Protein AF-A0A453QRQ0-F1 (afdb_monomer)

Organism: Aegilops tauschii subsp. strangulata (NCBI:txid200361)

Nearest PDB structures (foldseek):
  6esi-assembly1_D  TM=5.503E-01  e=6.090E+00  Xenopus laevis

Mean predicted aligned error: 3.95 Å

Structure (mmCIF, N/CA/C/O backbone):
data_AF-A0A453QRQ0-F1
#
_entry.id   AF-A0A453QRQ0-F1
#
loop_
_atom_site.group_PDB
_atom_site.id
_atom_site.type_symbol
_atom_site.label_atom_id
_atom_site.label_alt_id
_atom_site.label_comp_id
_atom_site.label_asym_id
_atom_site.label_entity_id
_atom_site.label_seq_id
_atom_site.pdbx_PDB_ins_code
_atom_site.Cartn_x
_atom_site.Cartn_y
_atom_site.Cartn_z
_atom_site.occupancy
_atom_site.B_iso_or_equiv
_atom_site.auth_seq_id
_atom_site.auth_comp_id
_atom_site.auth_asym_id
_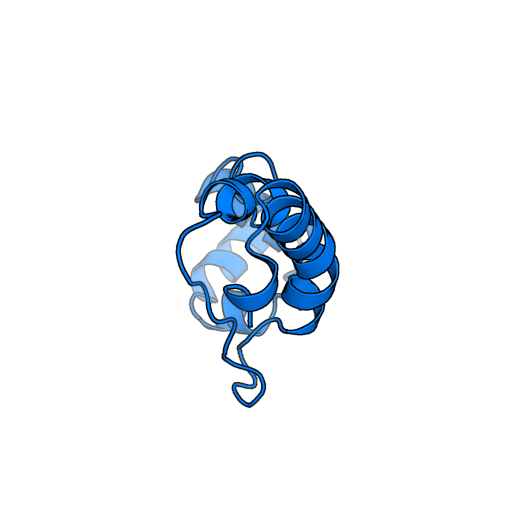atom_site.auth_atom_id
_atom_site.pdbx_PDB_model_num
ATOM 1 N N . MET A 1 1 ? 4.969 -8.686 -3.729 1.00 69.50 1 MET A N 1
ATOM 2 C CA . MET A 1 1 ? 3.840 -8.747 -4.678 1.00 69.50 1 MET A CA 1
ATOM 3 C C . MET A 1 1 ? 3.654 -7.366 -5.300 1.00 69.50 1 MET A C 1
ATOM 5 O O . MET A 1 1 ? 2.985 -6.521 -4.727 1.00 69.50 1 MET A O 1
ATOM 9 N N . TRP A 1 2 ? 4.335 -7.095 -6.413 1.00 85.75 2 TRP A N 1
ATOM 10 C CA . TRP A 1 2 ? 4.292 -5.813 -7.143 1.00 85.75 2 TRP A CA 1
ATOM 11 C C . TRP A 1 2 ? 3.988 -5.998 -8.637 1.00 85.75 2 TRP A C 1
ATOM 13 O O . TRP A 1 2 ? 3.699 -5.031 -9.337 1.00 85.75 2 TRP A O 1
ATOM 23 N N . GLN A 1 3 ? 4.003 -7.244 -9.111 1.00 89.06 3 GLN A N 1
ATOM 24 C CA . GLN A 1 3 ? 3.912 -7.636 -10.513 1.00 89.06 3 GLN A CA 1
ATOM 25 C C . GLN A 1 3 ? 2.638 -7.097 -11.170 1.00 89.06 3 GLN A C 1
ATOM 27 O O . GLN A 1 3 ? 2.730 -6.363 -12.141 1.00 89.06 3 GLN A O 1
ATOM 32 N N . ALA A 1 4 ? 1.465 -7.304 -10.560 1.00 88.69 4 ALA A N 1
ATOM 33 C CA . ALA A 1 4 ? 0.199 -6.797 -11.100 1.00 88.69 4 ALA A CA 1
ATOM 34 C C . ALA A 1 4 ? 0.161 -5.261 -11.264 1.00 88.69 4 ALA A C 1
ATOM 36 O O . ALA A 1 4 ? -0.487 -4.741 -12.175 1.00 88.69 4 ALA A O 1
ATOM 37 N N . ARG A 1 5 ? 0.842 -4.512 -10.381 1.00 88.44 5 ARG A N 1
ATOM 38 C CA . ARG A 1 5 ? 0.956 -3.046 -10.491 1.00 88.44 5 ARG A CA 1
ATOM 39 C C . ARG A 1 5 ? 1.944 -2.644 -11.581 1.00 88.44 5 ARG A C 1
ATOM 41 O O . ARG A 1 5 ? 1.646 -1.722 -12.331 1.00 88.44 5 ARG A O 1
ATOM 48 N N . VAL A 1 6 ? 3.062 -3.360 -11.704 1.00 93.88 6 VAL A N 1
ATOM 49 C CA . VAL A 1 6 ? 4.009 -3.189 -12.814 1.00 93.88 6 VAL A CA 1
ATOM 50 C C . VAL A 1 6 ? 3.327 -3.450 -14.150 1.00 93.88 6 VAL A C 1
ATOM 52 O O . VAL A 1 6 ? 3.394 -2.602 -15.031 1.00 93.88 6 VAL A O 1
ATOM 55 N N . ASP A 1 7 ? 2.596 -4.555 -14.276 1.00 93.88 7 ASP A N 1
ATOM 56 C CA . ASP A 1 7 ? 1.937 -4.960 -15.519 1.00 93.88 7 ASP A CA 1
ATOM 57 C C . ASP A 1 7 ? 0.876 -3.954 -15.989 1.00 93.88 7 ASP A C 1
ATOM 59 O O . ASP A 1 7 ? 0.639 -3.822 -17.187 1.00 93.88 7 ASP A O 1
ATOM 63 N N . SER A 1 8 ? 0.281 -3.190 -15.065 1.00 92.62 8 SER A N 1
ATOM 64 C CA . SER A 1 8 ? -0.728 -2.171 -15.389 1.00 92.62 8 SER A CA 1
ATOM 65 C C . SER A 1 8 ? -0.147 -0.963 -16.138 1.00 92.62 8 SER A C 1
ATOM 67 O O . SER A 1 8 ? -0.868 -0.302 -16.879 1.00 92.62 8 SER A O 1
ATOM 69 N N . ILE A 1 9 ? 1.143 -0.667 -15.951 1.00 94.94 9 ILE A N 1
ATOM 70 C CA . ILE A 1 9 ? 1.861 0.443 -16.604 1.00 94.94 9 ILE A CA 1
ATOM 71 C C . ILE A 1 9 ? 3.243 -0.017 -17.092 1.00 94.94 9 ILE A C 1
ATOM 73 O O . ILE A 1 9 ? 4.224 0.724 -17.034 1.00 94.94 9 ILE A O 1
ATOM 77 N N . LYS A 1 10 ? 3.320 -1.260 -17.584 1.00 96.75 10 LYS A N 1
ATOM 78 C CA . LYS A 1 10 ? 4.572 -1.958 -17.908 1.00 96.75 10 LYS A CA 1
ATOM 79 C C . LYS A 1 10 ? 5.566 -1.149 -18.753 1.00 96.75 10 LYS A C 1
ATOM 81 O O . LYS A 1 10 ? 6.742 -1.173 -18.394 1.00 96.75 10 LYS A O 1
ATOM 86 N N . PRO A 1 11 ? 5.151 -0.384 -19.787 1.00 97.94 11 PRO A N 1
ATOM 87 C CA . PRO A 1 11 ? 6.082 0.430 -20.570 1.00 97.94 11 PRO A CA 1
ATOM 88 C C . PRO A 1 11 ? 6.943 1.379 -19.724 1.00 97.94 11 PRO A C 1
ATOM 90 O O . PRO A 1 11 ? 8.127 1.526 -19.996 1.00 97.94 11 PRO A O 1
ATOM 93 N N . LEU A 1 12 ? 6.397 1.956 -18.644 1.00 97.31 12 LEU A N 1
ATOM 94 C CA . LEU A 1 12 ? 7.164 2.810 -17.730 1.00 97.31 12 LEU A CA 1
ATOM 95 C C . LEU A 1 12 ? 8.307 2.040 -17.054 1.00 97.31 12 LEU A C 1
ATOM 97 O O . LEU A 1 12 ? 9.415 2.556 -16.920 1.00 97.31 12 LEU A O 1
ATOM 101 N N . PHE A 1 13 ? 8.039 0.811 -16.612 1.00 97.94 13 PHE A N 1
ATOM 102 C CA . PHE A 1 13 ? 9.026 -0.014 -15.921 1.00 97.94 13 PHE A CA 1
ATOM 103 C C . PHE A 1 13 ? 10.068 -0.606 -16.878 1.00 97.94 13 PHE A C 1
ATOM 105 O O . PHE A 1 13 ? 11.223 -0.762 -16.482 1.00 97.94 13 PHE A O 1
ATOM 112 N N . GLU A 1 14 ? 9.692 -0.888 -18.129 1.00 98.12 14 GLU A N 1
ATOM 113 C CA . GLU A 1 14 ? 10.630 -1.295 -19.185 1.00 98.12 14 GLU A CA 1
ATOM 114 C C . GLU A 1 14 ? 11.652 -0.185 -19.474 1.00 98.12 14 GLU A C 1
ATOM 116 O O . GLU A 1 14 ? 12.858 -0.428 -19.435 1.00 98.12 14 GLU A O 1
ATOM 121 N N . GLU A 1 15 ? 11.198 1.058 -19.648 1.00 98.06 15 GLU A N 1
ATOM 122 C CA . GLU A 1 15 ? 12.106 2.199 -19.816 1.00 98.06 15 GLU A CA 1
ATOM 123 C C . GLU A 1 15 ? 12.965 2.431 -18.565 1.00 98.06 15 GLU A C 1
ATOM 125 O O . GLU A 1 15 ? 14.171 2.668 -18.654 1.00 98.06 15 GLU A O 1
ATOM 130 N N . ALA A 1 16 ? 12.378 2.295 -17.372 1.00 97.81 16 ALA A N 1
ATOM 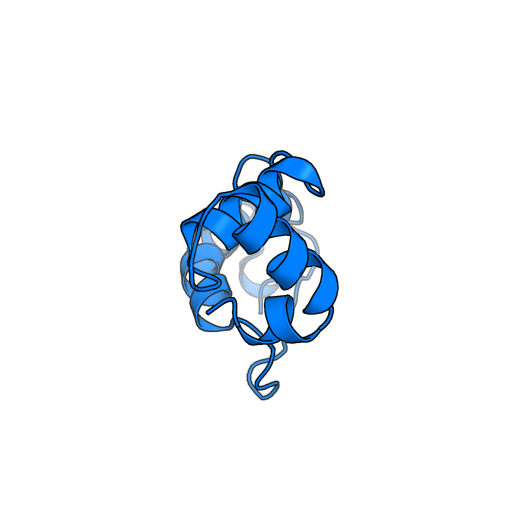131 C CA . ALA A 1 16 ? 13.105 2.475 -16.120 1.00 97.81 16 ALA A CA 1
ATOM 132 C C . ALA A 1 16 ? 14.227 1.442 -15.919 1.00 97.81 16 ALA A C 1
ATOM 134 O O . ALA A 1 16 ? 15.296 1.804 -15.411 1.00 97.81 16 ALA A O 1
ATOM 135 N N . ARG A 1 17 ? 14.028 0.172 -16.315 1.00 98.12 17 ARG A N 1
ATOM 136 C CA . ARG A 1 17 ? 15.109 -0.828 -16.251 1.00 98.12 17 ARG A CA 1
ATOM 137 C C . ARG A 1 17 ? 16.219 -0.529 -17.257 1.00 98.12 17 ARG A C 1
ATOM 139 O O . ARG A 1 17 ? 17.382 -0.646 -16.882 1.00 98.12 17 ARG A O 1
ATOM 146 N N . ILE A 1 18 ? 15.884 -0.076 -18.473 1.00 98.00 18 ILE A N 1
ATOM 147 C CA . ILE A 1 18 ? 16.865 0.290 -19.508 1.00 98.00 18 ILE A CA 1
ATOM 148 C C . ILE A 1 18 ? 17.707 1.466 -19.014 1.00 98.00 18 ILE A C 1
ATOM 150 O O . ILE A 1 18 ? 18.933 1.383 -18.998 1.00 98.00 18 ILE A O 1
ATOM 154 N N . TYR A 1 19 ? 17.052 2.518 -18.517 1.00 96.38 19 TYR A N 1
ATOM 155 C CA . TYR A 1 19 ? 17.717 3.680 -17.930 1.00 96.38 19 TYR A CA 1
ATOM 156 C C . TYR A 1 19 ? 18.615 3.306 -16.740 1.00 96.38 19 TYR A C 1
ATOM 158 O O . TYR A 1 19 ? 19.677 3.892 -16.543 1.00 96.38 19 TYR A O 1
ATOM 166 N N . SER A 1 20 ? 18.214 2.302 -15.955 1.00 94.81 20 SER A N 1
ATOM 167 C CA . SER A 1 20 ? 18.988 1.799 -14.813 1.00 94.81 20 SER A CA 1
ATOM 168 C C . SER A 1 20 ? 20.062 0.769 -15.193 1.00 94.81 20 SER A C 1
ATOM 170 O O . SER A 1 20 ? 20.711 0.235 -14.296 1.00 94.81 20 SER A O 1
ATOM 172 N N . GLY A 1 21 ? 20.240 0.455 -16.483 1.00 97.12 21 GLY A N 1
ATOM 173 C CA . GLY A 1 21 ? 21.218 -0.526 -16.962 1.00 97.12 21 GLY A CA 1
ATOM 174 C C . GLY A 1 21 ? 20.911 -1.977 -16.572 1.00 97.12 21 GLY A C 1
ATOM 175 O O . GLY A 1 21 ? 21.828 -2.792 -16.499 1.00 97.12 21 GLY A O 1
ATOM 176 N N . LYS A 1 22 ? 19.644 -2.310 -16.291 1.00 97.69 22 LYS A N 1
ATOM 177 C CA . LYS A 1 22 ? 19.225 -3.649 -15.856 1.00 97.69 22 LYS A CA 1
ATOM 178 C C . LYS A 1 22 ? 18.585 -4.465 -16.976 1.00 97.69 22 LYS A C 1
ATOM 180 O O . LYS A 1 22 ? 17.807 -3.962 -17.788 1.00 97.69 22 LYS A O 1
ATOM 185 N N . SER A 1 23 ? 18.879 -5.764 -16.979 1.00 97.06 23 SER A N 1
ATOM 186 C CA . SER A 1 23 ? 18.311 -6.731 -17.925 1.00 97.06 23 SER A CA 1
ATOM 187 C C . SER A 1 23 ? 16.830 -7.015 -17.668 1.00 97.06 23 SER A C 1
ATOM 189 O O . SER A 1 23 ? 16.101 -7.294 -18.615 1.00 97.06 23 SER A O 1
ATOM 191 N N . GLU A 1 24 ? 16.370 -6.889 -16.423 1.00 97.00 24 GLU A N 1
ATOM 192 C CA . GLU A 1 24 ? 15.004 -7.206 -16.006 1.00 97.00 24 GLU A CA 1
ATOM 193 C C . GLU A 1 24 ? 14.414 -6.156 -15.053 1.00 97.00 24 GLU A C 1
ATOM 195 O O . GLU A 1 24 ? 15.125 -5.326 -14.480 1.00 97.00 24 GLU A O 1
ATOM 200 N N . ILE A 1 25 ? 13.085 -6.179 -14.906 1.00 97.81 25 ILE A N 1
ATOM 201 C CA . ILE A 1 25 ? 12.377 -5.380 -13.904 1.00 97.81 25 ILE A CA 1
ATOM 202 C C . ILE A 1 25 ? 12.481 -6.126 -12.574 1.00 97.81 25 ILE A C 1
ATOM 204 O O . ILE A 1 25 ? 11.795 -7.125 -12.370 1.00 97.81 25 ILE A O 1
ATOM 208 N N . ASP A 1 26 ? 13.320 -5.633 -11.668 1.00 96.38 26 ASP A N 1
ATOM 209 C CA . ASP A 1 26 ? 13.465 -6.174 -10.317 1.00 96.38 26 ASP A CA 1
ATOM 210 C C . ASP A 1 26 ? 12.906 -5.229 -9.242 1.00 96.38 26 ASP A C 1
ATOM 212 O O . ASP A 1 26 ? 12.440 -4.120 -9.518 1.00 96.38 26 ASP A O 1
ATOM 216 N N . ALA A 1 27 ? 12.948 -5.667 -7.982 1.00 94.19 27 ALA A N 1
ATOM 217 C CA . ALA A 1 27 ? 12.413 -4.898 -6.861 1.00 94.19 27 ALA A CA 1
ATOM 218 C C . ALA A 1 27 ? 13.072 -3.513 -6.701 1.00 94.19 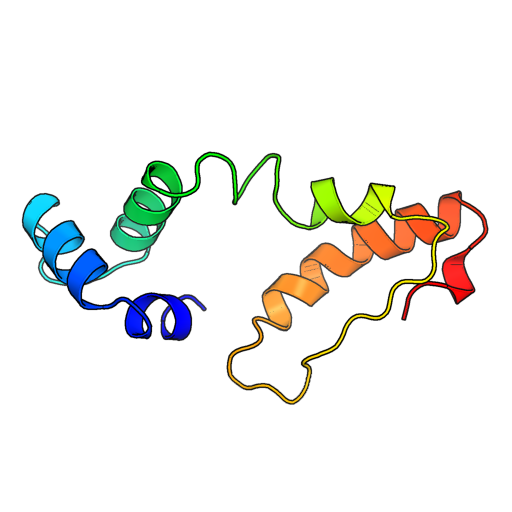27 ALA A C 1
ATOM 220 O O . ALA A 1 27 ? 12.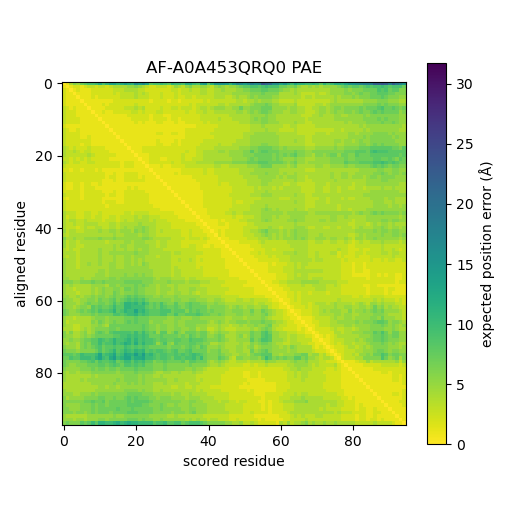418 -2.580 -6.236 1.00 94.19 27 ALA A O 1
ATOM 221 N N . GLU A 1 28 ? 14.338 -3.353 -7.095 1.00 95.62 28 GLU A N 1
ATOM 222 C CA . GLU A 1 28 ? 15.029 -2.065 -7.020 1.00 95.62 28 GLU A CA 1
ATOM 223 C C . GLU A 1 28 ? 14.527 -1.107 -8.107 1.00 95.62 28 GLU A C 1
ATOM 225 O O . GLU A 1 28 ? 14.269 0.058 -7.802 1.00 95.62 28 GLU A O 1
ATOM 230 N N . VAL A 1 29 ? 14.333 -1.582 -9.346 1.00 97.00 29 VAL A N 1
ATOM 231 C CA . VAL A 1 29 ? 13.706 -0.781 -10.418 1.00 97.00 29 VAL A CA 1
ATOM 232 C C . VAL A 1 29 ? 12.320 -0.339 -9.978 1.00 97.00 29 VAL A C 1
ATOM 234 O O . VAL A 1 29 ? 11.983 0.841 -10.066 1.00 97.00 29 VAL A O 1
ATOM 237 N N . VAL A 1 30 ? 11.538 -1.274 -9.437 1.00 95.69 30 VAL A N 1
ATOM 238 C CA . VAL A 1 30 ? 10.181 -0.996 -8.968 1.00 95.69 30 VAL A CA 1
ATOM 239 C C . VAL A 1 30 ? 10.186 0.066 -7.876 1.00 95.69 30 VAL A C 1
ATOM 241 O O . VAL A 1 30 ? 9.446 1.045 -7.968 1.00 95.69 30 VAL A O 1
ATOM 244 N N . LYS A 1 31 ? 11.058 -0.083 -6.875 1.00 94.38 31 LYS A N 1
ATOM 245 C CA . LYS A 1 31 ? 11.207 0.893 -5.795 1.00 94.38 31 LYS A CA 1
ATOM 246 C C . LYS A 1 31 ? 11.602 2.271 -6.329 1.00 94.38 31 LYS A C 1
ATOM 248 O O . LYS A 1 31 ? 10.968 3.252 -5.964 1.00 94.38 31 LYS A O 1
ATOM 253 N N . LYS A 1 32 ? 12.597 2.352 -7.218 1.00 94.88 32 LYS A N 1
ATOM 254 C CA . LYS A 1 32 ? 13.067 3.622 -7.799 1.00 94.88 32 LYS A CA 1
ATOM 255 C C . LYS A 1 32 ? 11.971 4.354 -8.568 1.00 94.88 32 LYS A C 1
ATOM 257 O O . LYS A 1 32 ? 11.848 5.569 -8.432 1.00 94.88 32 LYS A O 1
ATOM 262 N N . VAL A 1 33 ? 11.174 3.630 -9.356 1.00 96.19 33 VAL A N 1
ATOM 263 C CA . VAL A 1 33 ? 10.039 4.218 -10.080 1.00 96.19 33 VAL A CA 1
ATOM 264 C C . VAL A 1 33 ? 9.036 4.803 -9.091 1.00 96.19 33 VAL A C 1
ATOM 266 O O . VAL A 1 33 ? 8.711 5.983 -9.200 1.00 96.19 33 VAL A O 1
ATOM 269 N N . TRP A 1 34 ? 8.593 4.027 -8.097 1.00 94.12 34 TRP A N 1
ATOM 270 C CA . TRP A 1 34 ? 7.610 4.503 -7.119 1.00 94.12 34 TRP A CA 1
ATOM 271 C C . TRP A 1 34 ? 8.133 5.648 -6.252 1.00 94.12 34 TRP A C 1
ATOM 273 O O . TRP A 1 34 ? 7.410 6.620 -6.064 1.00 94.12 34 TRP A O 1
ATOM 283 N N . ASP A 1 35 ? 9.393 5.604 -5.815 1.00 94.62 35 ASP A N 1
ATOM 284 C CA . ASP A 1 35 ? 10.027 6.709 -5.085 1.00 94.62 35 ASP A CA 1
ATOM 285 C C . ASP A 1 35 ? 10.046 8.005 -5.912 1.00 94.62 35 ASP A C 1
ATOM 287 O O . ASP A 1 35 ? 9.972 9.101 -5.355 1.00 94.62 35 ASP A O 1
ATOM 291 N N . LYS A 1 36 ? 10.131 7.893 -7.245 1.00 95.38 36 LYS A N 1
ATOM 292 C CA . LYS A 1 36 ? 10.145 9.040 -8.156 1.00 95.38 36 LYS A CA 1
ATOM 293 C C . LYS A 1 36 ? 8.750 9.606 -8.423 1.00 95.38 36 LYS A C 1
ATOM 295 O O . LYS A 1 36 ? 8.611 10.827 -8.444 1.00 95.38 36 LYS A O 1
ATOM 300 N N . ILE A 1 37 ? 7.750 8.756 -8.671 1.00 94.50 37 ILE A N 1
ATOM 301 C CA . ILE A 1 37 ? 6.402 9.201 -9.085 1.00 94.50 37 ILE A CA 1
ATOM 302 C C . ILE A 1 37 ? 5.433 9.396 -7.914 1.00 94.50 37 ILE A C 1
ATOM 304 O O . ILE A 1 37 ? 4.481 10.161 -8.029 1.00 94.50 37 ILE A O 1
ATOM 308 N N . ALA A 1 38 ? 5.674 8.720 -6.792 1.00 93.31 38 ALA A N 1
ATOM 309 C CA . ALA A 1 38 ? 4.862 8.772 -5.582 1.00 93.31 38 ALA A CA 1
ATOM 310 C C . ALA A 1 38 ? 5.782 8.838 -4.346 1.00 93.31 38 ALA A C 1
ATOM 312 O O . ALA A 1 38 ? 5.867 7.879 -3.568 1.00 93.31 38 ALA A O 1
ATOM 313 N N . PRO A 1 39 ? 6.511 9.954 -4.160 1.00 94.75 39 PRO A N 1
ATOM 314 C CA . PRO A 1 39 ? 7.476 10.077 -3.078 1.00 94.75 39 PRO A CA 1
ATOM 315 C C . PRO A 1 39 ? 6.807 9.885 -1.713 1.00 94.75 39 PRO A C 1
ATOM 317 O O . PRO A 1 39 ? 5.697 10.355 -1.464 1.00 94.75 39 PRO A O 1
ATOM 320 N N . ALA A 1 40 ? 7.516 9.188 -0.823 1.00 92.75 40 ALA A N 1
ATOM 321 C CA . ALA A 1 40 ? 7.093 8.874 0.543 1.00 92.75 40 ALA A CA 1
ATOM 322 C C . ALA A 1 40 ? 5.829 7.992 0.676 1.00 92.75 40 ALA A C 1
ATOM 324 O O . ALA A 1 40 ? 5.313 7.807 1.781 1.00 92.75 40 ALA A O 1
ATOM 325 N N . MET A 1 41 ? 5.359 7.393 -0.426 1.00 90.62 41 MET A N 1
ATOM 326 C CA . MET A 1 41 ? 4.201 6.495 -0.418 1.00 90.62 41 MET A CA 1
ATOM 327 C C . MET A 1 41 ? 4.443 5.205 0.363 1.00 90.62 41 MET A C 1
ATOM 329 O O . MET A 1 41 ? 3.571 4.758 1.094 1.00 90.62 41 MET A O 1
ATOM 333 N N . ALA A 1 42 ? 5.651 4.649 0.273 1.00 86.81 42 ALA A N 1
ATOM 334 C CA . ALA A 1 42 ? 6.065 3.488 1.063 1.00 86.81 42 ALA A CA 1
ATOM 335 C C . ALA A 1 42 ? 6.602 3.861 2.465 1.00 86.81 42 ALA A C 1
ATOM 337 O O . ALA A 1 42 ? 7.204 3.022 3.133 1.00 86.81 42 ALA A O 1
ATOM 338 N N . SER A 1 43 ? 6.455 5.123 2.895 1.00 89.69 43 SER A N 1
ATOM 339 C CA . SER A 1 43 ? 6.882 5.597 4.217 1.00 89.69 43 SER A CA 1
ATOM 340 C C . SER A 1 43 ? 5.770 6.379 4.920 1.00 89.69 43 SER A C 1
ATOM 342 O O . SER A 1 43 ? 4.830 5.772 5.415 1.00 89.69 43 SER A O 1
ATOM 344 N N . GLN A 1 44 ? 5.844 7.710 4.975 1.00 90.38 44 GLN A N 1
ATOM 345 C CA . GLN A 1 44 ? 4.964 8.551 5.795 1.00 90.38 44 GLN A CA 1
ATOM 346 C C . GLN A 1 44 ? 3.486 8.489 5.386 1.00 90.38 44 GLN A C 1
ATOM 348 O O . GLN A 1 44 ? 2.610 8.743 6.207 1.00 90.38 44 GLN A O 1
ATOM 353 N N . PHE A 1 45 ? 3.213 8.167 4.120 1.00 90.88 45 PHE A N 1
ATOM 354 C CA . PHE A 1 45 ? 1.854 8.063 3.591 1.00 90.88 45 PHE A CA 1
ATOM 355 C C . PHE A 1 45 ? 1.343 6.623 3.518 1.00 90.88 45 PHE A C 1
ATOM 357 O O . PHE A 1 45 ? 0.190 6.403 3.144 1.00 90.88 45 PHE A O 1
ATOM 364 N N . ASP A 1 46 ? 2.165 5.651 3.913 1.00 89.25 46 ASP A N 1
ATOM 365 C CA . ASP A 1 46 ? 1.783 4.247 3.895 1.00 89.25 46 ASP A CA 1
ATOM 366 C C . ASP A 1 46 ? 0.663 3.969 4.915 1.00 89.25 46 ASP A C 1
ATOM 368 O O . ASP A 1 46 ? 0.512 4.661 5.930 1.00 89.25 46 ASP A O 1
ATOM 372 N N . ALA A 1 47 ? -0.109 2.916 4.660 1.00 87.81 47 ALA A N 1
ATOM 373 C CA . ALA A 1 47 ? -1.284 2.522 5.426 1.00 87.81 47 ALA A CA 1
ATOM 374 C C . ALA A 1 47 ? -1.097 2.507 6.961 1.00 87.81 47 ALA A C 1
ATOM 376 O O . ALA A 1 47 ? -1.957 3.052 7.651 1.00 87.81 47 ALA A O 1
ATOM 377 N N . PRO A 1 48 ? -0.008 1.961 7.548 1.00 87.06 48 PRO A N 1
ATOM 378 C CA . PRO A 1 48 ? 0.154 1.950 9.007 1.00 87.06 48 PRO A CA 1
ATOM 379 C C . PRO A 1 48 ? 0.291 3.333 9.652 1.00 87.06 48 PRO A C 1
ATOM 381 O O . PRO A 1 48 ? 0.246 3.412 10.875 1.00 87.06 48 PRO A O 1
ATOM 384 N N . TYR A 1 49 ? 0.494 4.395 8.872 1.00 89.69 49 TYR A N 1
ATOM 385 C CA . TYR A 1 49 ? 0.586 5.766 9.374 1.00 89.69 49 TYR A CA 1
ATOM 386 C C . TYR A 1 49 ? -0.632 6.600 8.971 1.00 89.69 49 TYR A C 1
ATOM 388 O O . TYR A 1 49 ? -1.088 7.435 9.748 1.00 89.69 49 TYR A O 1
ATOM 396 N N . SER A 1 50 ? -1.187 6.362 7.779 1.00 91.62 50 SER A N 1
ATOM 397 C CA . SER A 1 50 ? -2.301 7.148 7.237 1.00 91.62 50 SER A CA 1
ATOM 398 C C . SER A 1 50 ? -3.692 6.607 7.592 1.00 91.62 50 SER A C 1
ATOM 400 O O . SER A 1 50 ? -4.653 7.376 7.590 1.00 91.62 50 SER A O 1
ATOM 402 N N . VAL A 1 51 ? -3.821 5.319 7.934 1.00 92.06 51 VAL A N 1
ATOM 403 C CA . VAL A 1 51 ? -5.110 4.673 8.257 1.00 92.06 51 VAL A CA 1
ATOM 404 C C . VAL A 1 51 ? -5.510 4.787 9.736 1.00 92.06 51 VAL A C 1
ATOM 406 O O . VAL A 1 51 ? -6.683 5.066 9.980 1.00 92.06 51 VAL A O 1
ATOM 409 N N . PRO A 1 52 ? -4.619 4.636 10.742 1.00 93.31 52 PRO A N 1
ATOM 410 C CA . PRO A 1 52 ? -5.015 4.751 12.152 1.00 93.31 52 PRO A CA 1
ATOM 411 C C . PRO A 1 52 ? -5.772 6.043 12.519 1.00 93.31 52 PRO A C 1
ATOM 413 O O . PRO A 1 52 ? -6.761 5.946 13.246 1.00 93.31 52 PRO A O 1
ATOM 416 N N . PRO A 1 53 ? -5.435 7.230 11.964 1.00 94.94 53 PRO A N 1
ATOM 417 C CA . PRO A 1 53 ? -6.197 8.463 12.201 1.00 94.94 53 PRO A CA 1
ATOM 418 C C . PRO A 1 53 ? -7.659 8.448 11.714 1.00 94.94 53 PRO A C 1
ATOM 420 O O . PRO A 1 53 ? -8.383 9.427 11.897 1.00 94.94 53 PRO A O 1
ATOM 423 N N . ILE A 1 54 ? -8.119 7.382 11.048 1.00 95.81 54 ILE A N 1
ATOM 424 C CA . ILE A 1 54 ? -9.534 7.206 10.702 1.00 95.81 54 ILE A CA 1
ATOM 425 C C . ILE A 1 54 ? -10.374 6.902 11.947 1.00 95.81 54 ILE A C 1
ATOM 427 O O . ILE A 1 54 ? -11.538 7.317 11.989 1.00 95.81 54 ILE A O 1
ATOM 431 N N . ALA A 1 55 ? -9.799 6.253 12.964 1.00 96.38 55 ALA A N 1
ATOM 432 C CA . ALA A 1 55 ? -10.476 6.005 14.229 1.00 96.38 55 ALA A CA 1
ATOM 433 C C . ALA A 1 55 ? -11.028 7.320 14.830 1.00 96.38 55 ALA A C 1
ATOM 435 O O . ALA A 1 55 ? -10.376 8.363 14.741 1.00 96.38 55 ALA A O 1
ATOM 436 N N . PRO A 1 56 ? -12.240 7.316 15.418 1.00 96.88 56 PRO A N 1
ATOM 437 C CA . PRO A 1 56 ? -13.136 6.176 15.640 1.00 96.88 56 PRO A CA 1
ATOM 438 C C . PRO A 1 56 ? -14.209 6.015 14.541 1.00 96.88 56 PRO A C 1
ATOM 440 O O . PRO A 1 56 ? -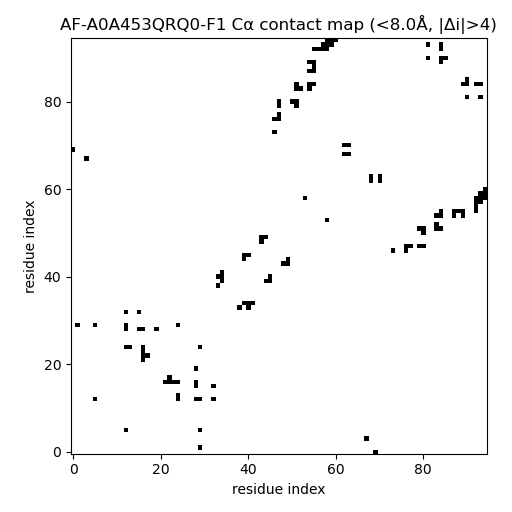15.293 5.480 14.799 1.00 96.88 56 PRO A O 1
ATOM 443 N N . ARG A 1 57 ? -13.998 6.549 13.328 1.00 98.19 57 ARG A N 1
ATOM 444 C CA . ARG A 1 57 ? -14.986 6.428 12.240 1.00 98.19 57 ARG A CA 1
ATOM 445 C C . ARG A 1 57 ? -15.045 4.976 11.750 1.00 98.19 57 ARG A C 1
ATOM 447 O O . ARG A 1 57 ? -13.994 4.352 11.657 1.00 98.19 57 ARG A O 1
ATOM 454 N N . PRO A 1 58 ? -16.223 4.427 11.411 1.00 97.12 58 PRO A N 1
ATOM 455 C CA . PRO A 1 58 ? -16.319 3.068 10.878 1.00 97.12 58 PRO A CA 1
ATOM 456 C C . PRO A 1 58 ? -15.446 2.842 9.637 1.00 97.12 58 PRO A C 1
ATOM 458 O O . PRO A 1 58 ? -15.471 3.659 8.714 1.00 97.12 58 PRO A O 1
ATOM 461 N N . LEU A 1 59 ? -14.705 1.731 9.616 1.00 94.88 59 LEU A N 1
ATOM 462 C CA . LEU A 1 59 ? -13.838 1.313 8.512 1.00 94.88 59 LEU A CA 1
ATOM 463 C C . LEU A 1 59 ? -13.977 -0.197 8.277 1.00 94.88 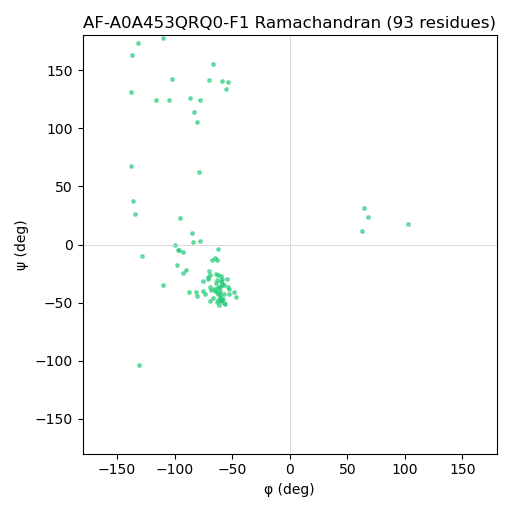59 LEU A C 1
ATOM 465 O O . LEU A 1 59 ? -13.883 -0.982 9.216 1.00 94.88 59 LEU A O 1
ATOM 469 N N . LEU A 1 60 ? -14.180 -0.578 7.015 1.00 91.25 60 LEU A N 1
ATOM 470 C CA . LEU A 1 60 ? -14.227 -1.964 6.548 1.00 91.25 60 LEU A CA 1
ATOM 471 C C . LEU A 1 60 ? -13.073 -2.202 5.570 1.00 91.25 60 LEU A C 1
ATOM 473 O O . LEU A 1 60 ? -12.972 -1.500 4.559 1.00 91.25 60 LEU A O 1
ATOM 477 N N . LEU A 1 61 ? -12.238 -3.200 5.838 1.00 86.19 61 LEU A N 1
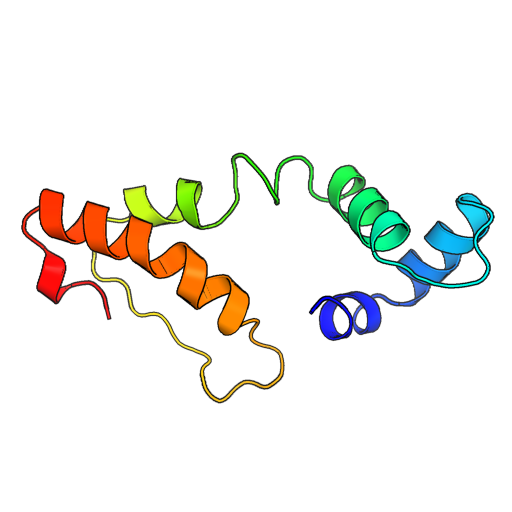ATOM 478 C CA . LEU A 1 61 ? -11.245 -3.713 4.904 1.00 86.19 61 LEU A CA 1
ATOM 479 C C . LEU A 1 61 ? -11.886 -4.779 4.007 1.00 86.19 61 LEU A C 1
ATOM 481 O O . LEU A 1 61 ? -12.485 -5.741 4.476 1.00 86.19 61 LEU A O 1
ATOM 485 N N . ASN A 1 62 ? -11.764 -4.604 2.691 1.00 86.69 62 ASN A N 1
ATOM 486 C CA . ASN A 1 62 ? -12.335 -5.503 1.686 1.00 86.69 62 ASN A CA 1
ATOM 487 C C . ASN A 1 62 ? -11.282 -5.873 0.623 1.00 86.69 62 ASN A C 1
ATOM 489 O O . ASN A 1 62 ? -10.184 -5.319 0.598 1.00 86.69 62 ASN A O 1
ATOM 493 N N . GLY A 1 63 ? -11.631 -6.793 -0.276 1.00 86.81 63 GLY A N 1
ATOM 494 C CA . GLY A 1 63 ? -10.794 -7.239 -1.387 1.00 86.81 63 GLY A CA 1
ATOM 495 C C . GLY A 1 63 ? -10.140 -8.598 -1.155 1.00 86.81 63 GLY A C 1
ATOM 496 O O . GLY A 1 63 ? -9.186 -8.913 -1.853 1.00 86.81 63 GLY A O 1
ATOM 497 N N . ALA A 1 64 ? -10.633 -9.398 -0.202 1.00 85.06 64 ALA A N 1
ATOM 498 C CA . ALA A 1 64 ? -10.122 -10.748 0.057 1.00 85.06 64 ALA A CA 1
ATOM 499 C C . ALA A 1 64 ? -10.179 -11.654 -1.189 1.00 85.06 64 ALA A C 1
ATOM 501 O O . ALA A 1 64 ? -9.267 -12.447 -1.408 1.00 85.06 64 ALA A O 1
ATOM 502 N N . ASP A 1 65 ? -11.207 -11.475 -2.023 1.00 87.75 65 ASP A N 1
ATOM 503 C CA . ASP A 1 65 ? -11.423 -12.261 -3.242 1.00 87.75 65 ASP A CA 1
ATOM 504 C C . ASP A 1 65 ? -10.816 -11.621 -4.504 1.00 87.75 65 ASP A C 1
ATOM 506 O O . ASP A 1 65 ? -10.835 -12.229 -5.575 1.00 87.75 65 ASP A O 1
ATOM 510 N N . ASP A 1 66 ? -10.285 -10.393 -4.419 1.00 87.50 66 ASP A N 1
ATOM 511 C CA . ASP A 1 66 ? -9.644 -9.745 -5.566 1.00 87.50 66 ASP A CA 1
ATOM 512 C C . ASP A 1 66 ? -8.187 -10.229 -5.686 1.00 87.50 66 ASP A C 1
ATOM 514 O O . ASP A 1 66 ? -7.355 -9.878 -4.843 1.00 87.50 66 ASP A O 1
ATOM 518 N N . PRO A 1 67 ? -7.814 -10.959 -6.757 1.00 83.25 67 PRO A N 1
ATOM 519 C CA . PRO A 1 67 ? -6.445 -11.441 -6.948 1.00 83.25 67 PRO A CA 1
ATOM 520 C C . PRO A 1 67 ? -5.414 -10.311 -7.109 1.00 83.25 67 PRO A C 1
ATOM 522 O O . PRO A 1 67 ? -4.207 -10.553 -7.053 1.00 83.25 67 PRO A O 1
ATOM 525 N N . ARG A 1 68 ? -5.861 -9.069 -7.337 1.00 84.31 68 ARG A N 1
ATOM 526 C CA . ARG A 1 68 ? -5.017 -7.870 -7.426 1.00 84.31 68 ARG A CA 1
ATOM 527 C C . ARG A 1 68 ? -4.940 -7.098 -6.110 1.00 84.31 68 ARG A C 1
ATOM 529 O O . ARG A 1 68 ? -4.194 -6.112 -6.049 1.00 84.31 68 ARG A O 1
ATOM 536 N N . CYS A 1 69 ? -5.688 -7.502 -5.085 1.00 84.88 69 CYS A N 1
ATOM 537 C CA . CYS A 1 69 ? -5.590 -6.930 -3.753 1.00 84.88 69 CYS A CA 1
ATOM 538 C C . CYS A 1 69 ? -4.358 -7.506 -3.035 1.00 84.88 69 CYS A C 1
ATOM 540 O O . CYS A 1 69 ? -4.228 -8.725 -2.909 1.00 84.88 69 CYS A O 1
ATOM 542 N N . PRO A 1 70 ? -3.426 -6.669 -2.546 1.00 82.44 70 PRO A N 1
ATOM 543 C CA . PRO A 1 70 ? -2.253 -7.137 -1.815 1.00 82.44 70 PRO A CA 1
ATOM 544 C C . PRO A 1 70 ? -2.624 -7.489 -0.362 1.00 82.44 70 PRO A C 1
ATOM 546 O O . PRO A 1 70 ? -2.122 -6.871 0.575 1.00 82.44 70 PRO A O 1
ATOM 549 N N . VAL A 1 71 ? -3.505 -8.479 -0.171 1.00 79.31 71 VAL A N 1
ATOM 550 C CA . VAL A 1 71 ? -4.105 -8.843 1.130 1.00 79.31 71 VAL A CA 1
ATOM 551 C C . VAL A 1 71 ? -3.050 -9.076 2.213 1.00 79.31 71 VAL A C 1
ATOM 553 O O . VAL A 1 71 ? -3.189 -8.561 3.318 1.00 79.31 71 VAL A O 1
ATOM 556 N N . LEU A 1 72 ? -1.951 -9.766 1.892 1.00 75.88 72 LEU A N 1
ATOM 557 C CA . LEU A 1 72 ? -0.855 -10.000 2.844 1.00 75.88 72 LEU A CA 1
ATOM 558 C C . LEU A 1 72 ? -0.218 -8.689 3.334 1.00 75.88 72 LEU A C 1
ATOM 560 O O . LEU A 1 72 ? 0.057 -8.535 4.520 1.00 75.88 72 LEU A O 1
ATOM 564 N N . GLY A 1 73 ? -0.049 -7.714 2.435 1.00 76.62 73 GLY A N 1
ATOM 565 C CA . GLY A 1 73 ? 0.472 -6.392 2.786 1.00 76.62 73 GLY A CA 1
ATOM 566 C C . GLY A 1 73 ? -0.508 -5.560 3.616 1.00 76.62 73 GLY A C 1
ATOM 567 O O . GLY A 1 73 ? -0.079 -4.660 4.328 1.00 76.62 73 GLY A O 1
ATOM 568 N N . LEU A 1 74 ? -1.809 -5.857 3.555 1.00 78.25 74 LEU A N 1
ATOM 569 C CA . LEU A 1 74 ? -2.825 -5.222 4.397 1.00 78.25 74 LEU A CA 1
ATOM 570 C C . LEU A 1 74 ? -2.880 -5.857 5.792 1.00 78.25 74 LEU A C 1
ATOM 572 O O . LEU A 1 74 ? -2.973 -5.131 6.778 1.00 78.25 74 LEU A O 1
ATOM 576 N N . GLN A 1 75 ? -2.774 -7.186 5.888 1.00 77.06 75 GLN A N 1
ATOM 577 C CA . GLN A 1 75 ? -2.843 -7.922 7.156 1.00 77.0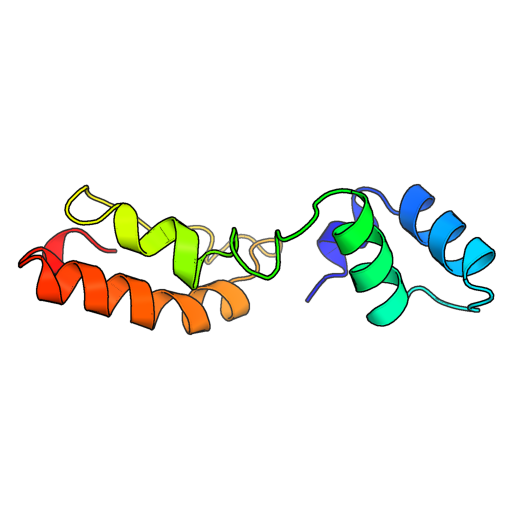6 75 GLN A CA 1
ATOM 578 C C . GLN A 1 75 ? -1.755 -7.493 8.146 1.00 77.06 75 GLN A C 1
ATOM 580 O O . GLN A 1 75 ? -2.064 -7.204 9.298 1.00 77.06 75 GLN A O 1
ATOM 585 N N . GLU A 1 76 ? -0.503 -7.362 7.697 1.00 72.31 76 GLU A N 1
ATOM 586 C CA . GLU A 1 76 ? 0.605 -6.904 8.555 1.00 72.31 76 GLU A CA 1
ATOM 587 C C . GLU A 1 76 ? 0.375 -5.499 9.133 1.00 72.31 76 GLU A C 1
ATOM 589 O O . GLU A 1 76 ? 0.906 -5.144 10.185 1.00 72.31 76 GLU A O 1
ATOM 594 N N . ARG A 1 77 ? -0.400 -4.669 8.430 1.00 81.75 77 ARG A N 1
ATOM 595 C CA . ARG A 1 77 ? -0.638 -3.264 8.784 1.00 81.75 77 ARG A CA 1
ATOM 596 C C . ARG A 1 77 ? -1.955 -3.069 9.533 1.00 81.75 77 ARG A C 1
ATOM 598 O O . ARG A 1 77 ? -2.102 -2.062 10.222 1.00 81.75 77 ARG A O 1
ATOM 605 N N . ALA A 1 78 ? -2.863 -4.043 9.460 1.00 85.19 78 ALA A N 1
ATOM 606 C CA . ALA A 1 78 ? -4.150 -4.042 10.146 1.00 85.19 78 ALA A CA 1
ATOM 607 C C . ALA A 1 78 ? -4.006 -4.048 11.676 1.00 85.19 78 ALA A C 1
ATOM 609 O O . ALA A 1 78 ? -4.834 -3.438 12.344 1.00 85.19 78 ALA A O 1
ATOM 610 N N . SER A 1 79 ? -2.944 -4.639 12.239 1.00 87.50 79 SER A N 1
ATOM 611 C CA . SER A 1 79 ? -2.730 -4.665 13.697 1.00 87.50 79 SER A CA 1
ATOM 612 C C . SER A 1 79 ? -2.614 -3.264 14.305 1.00 87.50 79 SER A C 1
ATOM 614 O O . SER A 1 79 ? -3.299 -2.971 15.277 1.00 87.50 79 SER A O 1
ATOM 616 N N . LYS A 1 80 ? -1.845 -2.355 13.684 1.00 89.38 80 LYS A N 1
ATOM 617 C CA . LYS A 1 80 ? -1.729 -0.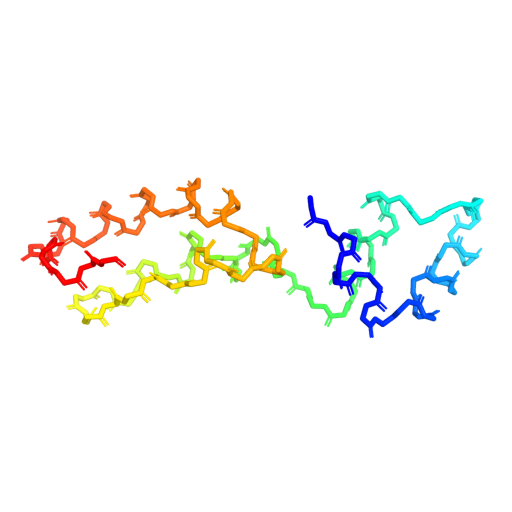957 14.152 1.00 89.38 80 LYS A CA 1
ATOM 618 C C . LYS A 1 80 ? -3.047 -0.193 14.061 1.00 89.38 80 LYS A C 1
ATOM 620 O O . LYS A 1 80 ? -3.318 0.694 14.864 1.00 89.38 80 LYS A O 1
ATOM 625 N N . VAL A 1 81 ? -3.856 -0.511 13.052 1.00 93.06 81 VAL A N 1
ATOM 626 C CA . VAL A 1 81 ? -5.189 0.078 12.906 1.00 93.06 81 VAL A CA 1
ATOM 627 C C . VAL A 1 81 ? -6.092 -0.454 14.016 1.00 93.06 81 VAL A C 1
ATOM 629 O O . VAL A 1 81 ? -6.698 0.339 14.725 1.00 93.06 81 VAL A O 1
ATOM 632 N N . ALA A 1 82 ? -6.119 -1.768 14.241 1.00 93.38 82 ALA A N 1
ATOM 633 C CA . ALA A 1 82 ? -6.891 -2.383 15.316 1.00 93.38 82 ALA A CA 1
ATOM 634 C C . ALA A 1 82 ? -6.522 -1.821 16.701 1.00 93.38 82 ALA A C 1
ATOM 636 O O . ALA A 1 82 ? -7.419 -1.506 17.482 1.00 93.38 82 ALA A O 1
ATOM 637 N N . GLU A 1 83 ? -5.227 -1.630 16.978 1.00 94.44 83 GLU A N 1
ATOM 638 C CA . GLU A 1 83 ? -4.725 -0.981 18.197 1.00 94.44 83 GLU A CA 1
ATOM 639 C C . GLU A 1 83 ? -5.311 0.428 18.366 1.00 94.44 83 GLU A C 1
ATOM 641 O O . GLU A 1 83 ? -5.923 0.716 19.393 1.00 94.44 83 GLU A O 1
ATOM 646 N N . ALA A 1 84 ? -5.238 1.274 17.334 1.00 95.81 84 ALA A N 1
ATOM 647 C CA . ALA A 1 84 ? -5.789 2.629 17.391 1.00 95.81 84 ALA A CA 1
ATOM 648 C C . ALA A 1 84 ? -7.313 2.654 17.618 1.00 95.81 84 ALA A C 1
ATOM 650 O O . ALA A 1 84 ? -7.829 3.504 18.346 1.00 95.81 84 ALA A O 1
ATOM 651 N N . TYR A 1 85 ? -8.057 1.710 17.033 1.00 97.38 85 TYR A N 1
ATOM 652 C CA . TYR A 1 85 ? -9.498 1.587 17.279 1.00 97.38 85 TYR A CA 1
ATOM 653 C C . TYR A 1 85 ? -9.808 1.113 18.703 1.00 97.38 85 TYR A C 1
ATOM 655 O O . TYR A 1 85 ? -10.790 1.583 19.289 1.00 97.38 85 TYR A O 1
ATOM 663 N N . ALA A 1 86 ? -8.991 0.217 19.264 1.00 97.12 86 ALA A N 1
ATOM 664 C CA . ALA A 1 86 ? -9.116 -0.244 20.644 1.00 97.12 86 ALA A CA 1
ATOM 665 C C . ALA A 1 86 ? -8.832 0.886 21.647 1.00 97.12 86 ALA A C 1
ATOM 667 O O . ALA A 1 86 ? -9.634 1.100 22.554 1.00 97.12 86 ALA A O 1
ATOM 668 N N . GLU A 1 87 ? -7.762 1.660 21.442 1.00 97.31 87 GLU A N 1
ATOM 669 C CA . GLU A 1 87 ? -7.419 2.835 22.260 1.00 97.31 87 GLU A CA 1
ATOM 670 C C . GLU A 1 87 ? -8.513 3.910 22.225 1.00 97.31 87 GLU A C 1
ATOM 672 O O . GLU A 1 87 ? -8.820 4.531 23.241 1.00 97.31 87 GLU A O 1
ATOM 677 N N . ALA A 1 88 ? -9.163 4.088 21.072 1.00 97.06 88 ALA A N 1
ATOM 678 C CA . ALA A 1 88 ? -10.292 4.999 20.914 1.00 97.06 88 ALA A CA 1
ATOM 679 C C . ALA A 1 88 ? -11.629 4.449 21.463 1.00 97.06 88 ALA A C 1
ATOM 681 O O . ALA A 1 88 ? -12.665 5.097 21.300 1.00 97.06 88 ALA A O 1
ATOM 682 N N . GLY A 1 89 ? -11.646 3.254 22.071 1.00 97.38 89 GLY A N 1
ATOM 683 C CA . GLY A 1 89 ? -12.862 2.626 22.601 1.00 97.38 89 GLY A CA 1
ATOM 684 C C . GLY A 1 89 ? -13.887 2.270 21.519 1.00 97.38 89 GLY A C 1
ATOM 685 O O . GLY A 1 89 ? -15.090 2.350 21.750 1.00 97.38 89 GLY A O 1
ATOM 686 N N . SER A 1 90 ? -13.415 1.934 20.316 1.00 97.50 90 SER A N 1
ATOM 687 C CA . SER A 1 90 ? -14.232 1.775 19.105 1.00 97.50 90 SER A CA 1
ATOM 688 C C . SER A 1 90 ? -13.902 0.511 18.305 1.00 97.50 90 SER A C 1
ATOM 690 O O . SER A 1 90 ? -14.100 0.471 17.093 1.00 97.50 90 SER A O 1
ATOM 692 N N . ALA A 1 91 ? -13.381 -0.525 18.967 1.00 96.69 91 ALA A N 1
ATOM 693 C CA . ALA A 1 91 ? -12.937 -1.767 18.328 1.00 96.69 91 ALA A CA 1
ATOM 694 C C . ALA A 1 91 ? -14.017 -2.436 17.450 1.00 96.69 91 ALA A C 1
ATOM 696 O O . ALA A 1 91 ? -13.695 -3.046 16.438 1.00 96.69 91 ALA A O 1
ATOM 697 N N . ASP A 1 92 ? -15.299 -2.267 17.783 1.00 96.69 92 ASP A N 1
ATOM 698 C CA . ASP A 1 92 ? -16.453 -2.770 17.025 1.00 96.69 92 ASP A CA 1
ATOM 699 C C . ASP A 1 92 ? -16.652 -2.100 15.648 1.00 96.69 92 ASP A C 1
ATOM 701 O O . ASP A 1 92 ? -17.414 -2.593 14.809 1.00 96.69 92 ASP A O 1
ATOM 705 N N . LYS A 1 93 ? -15.965 -0.977 15.402 1.00 97.19 93 LYS A N 1
ATOM 706 C CA . LYS A 1 93 ? -16.066 -0.168 14.179 1.00 97.19 93 LYS A CA 1
ATOM 707 C C . LYS A 1 93 ? -14.983 -0.462 13.140 1.00 97.19 93 LYS A C 1
ATOM 709 O O . LYS A 1 93 ? -15.056 0.109 12.050 1.00 97.19 93 LYS A O 1
ATOM 714 N N . PHE A 1 94 ? -14.016 -1.322 13.454 1.00 94.88 94 PHE A N 1
ATOM 715 C CA . PHE A 1 94 ? -13.016 -1.814 12.508 1.00 94.88 94 PHE A CA 1
ATOM 716 C C . PHE A 1 94 ? -13.349 -3.254 12.111 1.00 94.88 94 PHE A C 1
ATOM 718 O O . PHE A 1 94 ? -13.532 -4.107 12.980 1.00 94.88 94 PHE A O 1
ATOM 725 N N . LYS A 1 95 ? -13.488 -3.507 10.808 1.00 89.75 95 LYS A N 1
ATOM 726 C CA . LYS A 1 95 ? -13.901 -4.801 10.250 1.00 89.75 95 LYS A CA 1
ATOM 727 C C . LYS A 1 95 ? -13.007 -5.229 9.103 1.00 89.75 95 LYS A C 1
ATOM 729 O O . LYS A 1 95 ? -12.624 -4.341 8.310 1.00 89.75 95 LYS A O 1
#

Solvent-accessible surface area (backbone atoms only — not comparable to full-atom values): 5644 Å² total; per-residue (Å²): 142,57,61,74,65,46,65,74,50,38,71,61,50,55,52,46,14,55,76,68,75,41,96,59,83,46,73,65,48,52,48,53,50,43,53,68,80,44,64,52,43,94,51,76,60,20,62,67,61,57,48,33,77,51,48,71,53,75,44,76,75,80,47,89,87,39,92,84,45,64,54,72,72,46,57,77,34,42,57,57,33,52,48,39,17,46,77,62,76,29,51,91,35,58,83

InterPro domains:
  IPR029058 Alpha/Beta hydrolase fold [G3DSA:3.40.50.1820] (12-95)

pLDDT: mean 91.76, std 6.33, range [69.5, 98.19]

Radius of gyration: 16.69 Å; Cα contacts (8 Å, |Δi|>4): 73; chains: 1; bounding box: 38×22×43 Å

Sequence (95 aa):
MWQARVDSIKPLFEEARIYSGKSEIDAEVVKKVWDKIAPAMASQFDAPYSVPPIAPRPLLLNGADDPRCPVLGLQERASKVAEAYAEAGSADKFK

Foldseek 3Di:
DCVVVCVVVVVVLVVLCVVVVHPDRDPVSVVVSCCVPPNCCVHCVDCLNVVLVCPPAADEDDCPVPPPDPVVSVVVSVVSNCVSNVVSVRNVRYD

Secondary structure (DSSP, 8-state):
--HHHHHHTHHHHHHHHHHTT-SS--HHHHHHHHHHHSTTTTTTTSHHHHSGGGTTS-B----TT-TTS-HHHHHHHHHHHHHHHHHTT-GGGB-